Protein AF-E3BLT3-F1 (afdb_monomer)

Mean predicted aligned error: 19.12 Å

Foldseek 3Di:
DDDDDDDDDDPPDDDDDDDDDDDPPDPDPPPDPDDDDDDDDDDDDDDDDDDDPPPPPVPDVVLVVLLVVLLVVCVVVVDPALVVLVVSLVVRDVDLVSSLVSLVSNLVVVVVVVDPVCVSVNVSSVVVSVVSVVVVVVVVCCVVCVVVPPPD

Nearest PDB structures (foldseek):
  1uk5-assembly1_A  TM=2.682E-01  e=4.047E+00  Mus musculus
  6h2d-assembly1_P  TM=3.254E-01  e=8.219E+00  Aeromonas hydrophila subsp. hydrophila AL09-71

Organism: NCBI:txid796620

Sequence (152 aa):
MKVEPSASINWQDQEATLSPVSADDVNKMARLMSDRTSDKRVSSREKTPDSNVSSEISTPSVKDDSFDRFLNDLMAKMPKDRQELKALLSEHFSLGKHKEQALIHSLKALKEKGDPGQAPLMDLVQKEWGFLIQTNAMIKNLVTYSHKLDLE

pLDDT: mean 71.99, std 22.16, range [35.41, 96.38]

Secondary structure (DSSP, 8-state):
------------------PPPPS-SS-SSTTSS----------------------------HHHHHHHHHHHHHHHH---SHHHHHHHHHHH-SSHHHHHHHHHHHHHHHHHHT-GGGHHHHHHHHHHHHHHHHHHHHHHHHHHHGGG----

Radius of gyration: 28.78 Å; Cα contacts (8 Å, |Δi|>4): 48; chains: 1; bounding box: 59×64×86 Å

Solvent-accessible surface area (backbone atoms only — not comparable to full-atom values): 10320 Å² total; per-residue (Å²): 140,88,83,84,91,86,82,86,87,81,91,83,83,87,81,81,88,80,80,86,79,79,90,81,83,82,84,81,77,86,79,82,83,81,87,79,88,80,88,85,91,82,91,85,89,86,85,86,86,78,94,69,89,70,74,78,72,73,74,64,72,69,74,57,57,55,42,54,51,48,39,52,51,48,68,72,65,54,55,90,48,70,67,53,46,51,50,54,41,53,75,78,33,91,49,69,70,53,39,42,50,39,38,52,53,38,50,52,54,54,59,72,67,67,53,77,89,46,48,69,53,50,53,50,46,52,53,52,39,55,51,44,55,54,50,53,51,51,51,50,48,48,72,73,44,59,89,67,69,72,86,123

InterPro domains:
  IPR013349 Type III secretion system effector YopR [PF09025] (56-152)
  IPR041814 Type III secretion system virulence factor YopR, core domain [G3DSA:1.10.10.1000] (27-137)

Structure (mmCIF, N/CA/C/O backbone):
data_AF-E3BLT3-F1
#
_entry.id   AF-E3BLT3-F1
#
loop_
_atom_site.group_PDB
_atom_site.id
_atom_site.type_symbol
_atom_site.label_atom_id
_atom_site.label_alt_id
_atom_site.label_comp_id
_atom_site.label_asym_id
_atom_site.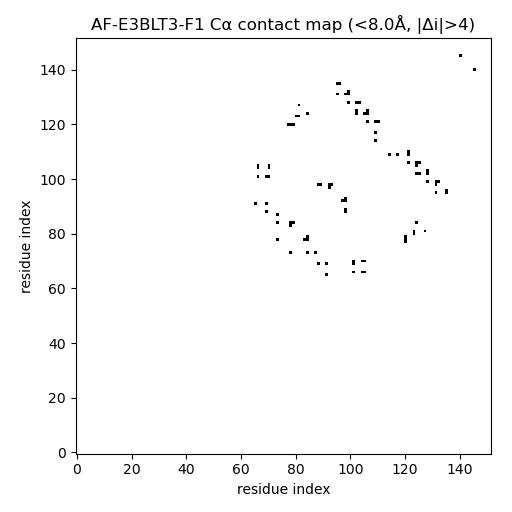label_entity_id
_atom_site.label_seq_id
_atom_site.pdbx_PDB_ins_code
_atom_site.Cartn_x
_atom_site.Cartn_y
_atom_site.Cartn_z
_atom_site.occupancy
_atom_site.B_iso_or_equiv
_atom_site.auth_seq_id
_atom_site.auth_comp_id
_atom_site.auth_asym_id
_atom_site.auth_atom_id
_atom_site.pdbx_PDB_model_num
ATOM 1 N N . MET A 1 1 ? 21.993 40.544 35.483 1.00 43.91 1 MET A N 1
ATOM 2 C CA . MET A 1 1 ? 22.212 40.618 34.023 1.00 43.91 1 MET A CA 1
ATOM 3 C C . MET A 1 1 ? 20.863 40.492 33.347 1.00 43.91 1 MET A C 1
ATOM 5 O O . MET A 1 1 ? 20.111 39.588 33.680 1.00 43.91 1 MET A O 1
ATOM 9 N N . LYS A 1 2 ? 20.537 41.479 32.516 1.00 45.00 2 LYS A N 1
ATOM 10 C CA . LYS A 1 2 ? 19.262 41.679 31.826 1.00 45.00 2 LYS A CA 1
ATOM 11 C C . LYS A 1 2 ? 19.556 41.387 30.353 1.00 45.00 2 LYS A C 1
ATOM 13 O O . LYS A 1 2 ? 20.460 42.021 29.818 1.00 45.00 2 LYS A O 1
ATOM 18 N N . VAL A 1 3 ? 18.874 40.426 29.740 1.00 49.62 3 VAL A N 1
ATOM 19 C CA . VAL A 1 3 ? 18.924 40.200 28.288 1.00 49.62 3 VAL A CA 1
ATOM 20 C C . VAL A 1 3 ? 17.512 39.895 27.806 1.00 49.62 3 VAL A C 1
ATOM 22 O O . VAL A 1 3 ? 16.831 39.029 28.350 1.00 49.62 3 VAL A O 1
ATOM 25 N N . GLU A 1 4 ? 17.062 40.718 26.867 1.00 53.09 4 GLU A N 1
ATOM 26 C CA . GLU A 1 4 ? 15.730 40.715 26.270 1.00 53.09 4 GLU A CA 1
ATOM 27 C C . GLU A 1 4 ? 15.554 39.571 25.263 1.00 53.09 4 GLU A C 1
ATOM 29 O O . GLU A 1 4 ? 16.539 39.132 24.666 1.00 53.09 4 GLU A O 1
ATOM 34 N N . PRO A 1 5 ? 14.315 39.134 24.990 1.00 50.56 5 PRO A N 1
ATOM 35 C CA . PRO A 1 5 ? 14.000 38.388 23.784 1.00 50.56 5 PRO A CA 1
ATOM 36 C C . PRO A 1 5 ? 13.448 39.332 22.704 1.00 50.56 5 PRO A C 1
ATOM 38 O O . PRO A 1 5 ? 12.360 39.886 22.849 1.00 50.56 5 PRO A O 1
ATOM 41 N N . SER A 1 6 ? 14.176 39.466 21.595 1.00 45.97 6 SER A N 1
ATOM 42 C CA . SER A 1 6 ? 13.704 40.138 20.380 1.00 45.97 6 SER A CA 1
ATOM 43 C C . SER A 1 6 ? 13.585 39.138 19.237 1.00 45.97 6 SER A C 1
ATOM 45 O O . SER A 1 6 ? 14.568 38.481 18.902 1.00 45.97 6 SER A O 1
ATOM 47 N N . ALA A 1 7 ? 12.384 39.088 18.650 1.00 48.25 7 ALA A N 1
ATOM 48 C CA . ALA A 1 7 ? 12.068 38.964 17.218 1.00 48.25 7 ALA A CA 1
ATOM 49 C C . ALA A 1 7 ? 10.876 38.021 16.974 1.00 48.25 7 ALA A C 1
ATOM 51 O O . ALA A 1 7 ? 11.027 36.827 16.725 1.00 48.25 7 ALA A O 1
ATOM 52 N N . SER A 1 8 ? 9.673 38.597 17.002 1.00 48.81 8 SER A N 1
ATOM 53 C CA . SER A 1 8 ? 8.480 38.008 16.391 1.00 48.81 8 SER A CA 1
ATOM 54 C C . SER A 1 8 ? 8.574 38.180 14.874 1.00 48.81 8 SER A C 1
ATOM 56 O O . SER A 1 8 ? 8.634 39.308 14.389 1.00 48.81 8 SER A O 1
ATOM 58 N N . ILE A 1 9 ? 8.587 37.081 14.120 1.00 51.38 9 ILE A N 1
ATOM 59 C CA . ILE A 1 9 ? 8.516 37.113 12.654 1.00 51.38 9 ILE A CA 1
ATOM 60 C C . ILE A 1 9 ? 7.038 37.056 12.259 1.00 51.38 9 ILE A C 1
ATOM 62 O O . ILE A 1 9 ? 6.372 36.037 12.440 1.00 51.38 9 ILE A O 1
ATOM 66 N N . ASN A 1 10 ? 6.534 38.185 11.762 1.00 44.75 10 ASN A N 1
ATOM 67 C CA . ASN A 1 10 ? 5.202 38.345 11.189 1.00 44.75 10 ASN A CA 1
ATOM 68 C C . ASN A 1 10 ? 5.245 37.950 9.700 1.00 44.75 10 ASN A C 1
ATOM 70 O O . ASN A 1 10 ? 6.020 38.530 8.944 1.00 44.75 10 ASN A O 1
ATOM 74 N N . TRP A 1 11 ? 4.437 36.969 9.286 1.00 45.69 11 TRP A N 1
ATOM 75 C CA . TRP A 1 11 ? 4.349 36.465 7.903 1.00 45.69 11 TRP A CA 1
ATOM 76 C C . TRP A 1 11 ? 3.050 36.896 7.209 1.00 45.69 11 TRP A C 1
ATOM 78 O O . TRP A 1 11 ? 2.380 36.097 6.558 1.00 45.69 11 TRP A O 1
ATOM 88 N N . GLN A 1 12 ? 2.668 38.159 7.353 1.00 49.19 12 GLN A N 1
ATOM 89 C CA . GLN A 1 12 ? 1.555 38.744 6.611 1.00 49.19 12 GLN A CA 1
ATOM 90 C C . GLN A 1 12 ? 2.087 39.925 5.818 1.00 49.19 12 GLN A C 1
ATOM 92 O O . GLN A 1 12 ? 2.310 40.976 6.396 1.00 49.19 12 GLN A O 1
ATOM 97 N N . ASP A 1 13 ? 2.402 39.661 4.546 1.00 46.69 13 ASP A N 1
ATOM 98 C CA . ASP A 1 13 ? 2.292 40.574 3.397 1.00 46.69 13 ASP A CA 1
ATOM 99 C C . ASP A 1 13 ? 3.069 39.990 2.205 1.00 46.69 13 ASP A C 1
ATOM 101 O O . ASP A 1 13 ? 4.228 40.316 1.955 1.00 46.69 13 ASP A O 1
ATOM 105 N N . GLN A 1 14 ? 2.426 39.095 1.451 1.00 47.09 14 GLN A N 1
A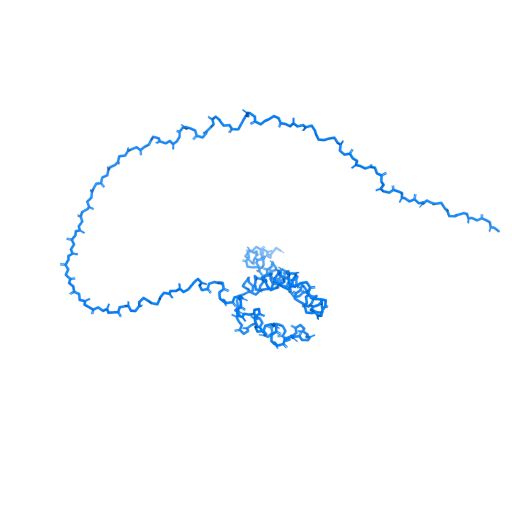TOM 106 C CA . GLN A 1 14 ? 2.773 38.858 0.046 1.00 47.09 14 GLN A CA 1
ATOM 107 C C . GLN A 1 14 ? 1.480 38.732 -0.760 1.00 47.09 14 GLN A C 1
ATOM 109 O O . GLN A 1 14 ? 1.083 37.649 -1.187 1.00 47.09 14 GLN A O 1
ATOM 114 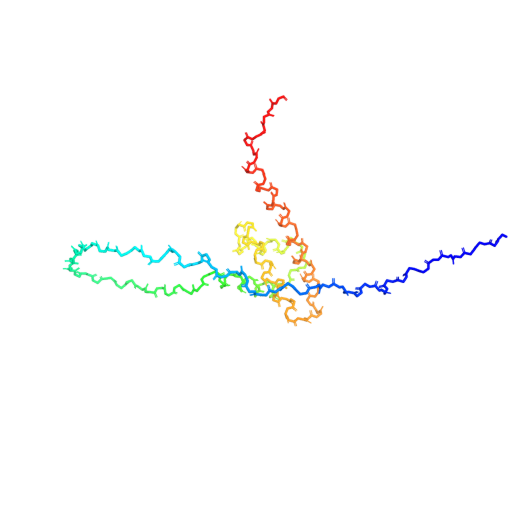N N . GLU A 1 15 ? 0.803 39.864 -0.947 1.00 42.06 15 GLU A N 1
ATOM 115 C CA . GLU A 1 15 ? -0.221 40.007 -1.976 1.00 42.06 15 GLU A CA 1
ATOM 116 C C . GLU A 1 15 ? 0.417 40.445 -3.305 1.00 42.06 15 GLU A C 1
ATOM 118 O O . GLU A 1 15 ? 1.064 41.482 -3.419 1.00 42.06 15 GLU A O 1
ATOM 123 N N . ALA A 1 16 ? 0.244 39.568 -4.294 1.00 43.97 16 ALA A N 1
ATOM 124 C CA . ALA A 1 16 ? -0.052 39.813 -5.704 1.00 43.97 16 ALA A CA 1
ATOM 125 C C . ALA A 1 16 ? 0.510 41.066 -6.410 1.00 43.97 16 ALA A C 1
ATOM 127 O O . ALA A 1 16 ? -0.002 42.167 -6.254 1.00 43.97 16 ALA A O 1
ATOM 128 N N . THR A 1 17 ? 1.357 40.834 -7.422 1.00 41.88 17 THR A N 1
ATOM 129 C CA . THR A 1 17 ? 1.198 41.489 -8.737 1.00 41.88 17 THR A CA 1
ATOM 130 C C . THR A 1 17 ? 1.499 40.485 -9.864 1.00 41.88 17 THR A C 1
ATOM 132 O O . THR A 1 17 ? 2.642 40.268 -10.252 1.00 41.88 17 THR A O 1
ATOM 135 N N . LEU A 1 18 ? 0.462 39.823 -10.389 1.00 43.34 18 LEU A N 1
ATOM 136 C CA . LEU A 1 18 ? 0.535 39.105 -11.668 1.00 43.34 18 LEU A CA 1
ATOM 137 C C . LEU A 1 18 ? -0.190 39.942 -12.721 1.00 43.34 18 LEU A C 1
ATOM 139 O O . LEU A 1 18 ? -1.406 40.115 -12.662 1.00 43.34 18 LEU A O 1
ATOM 143 N N . SER A 1 19 ? 0.568 40.473 -13.676 1.00 43.97 19 SER A N 1
ATOM 144 C CA . SER A 1 19 ? 0.035 41.137 -14.866 1.00 43.97 19 SER A CA 1
ATOM 145 C C . SER A 1 19 ? -0.712 40.126 -15.753 1.00 43.97 19 SER A C 1
ATOM 147 O O . SER A 1 19 ? -0.197 39.026 -15.970 1.00 43.97 19 SER A O 1
ATOM 149 N N . PRO A 1 20 ? -1.887 40.464 -16.315 1.00 47.75 20 PRO A N 1
ATOM 150 C CA . PRO A 1 20 ? -2.599 39.572 -17.222 1.00 47.75 20 PRO A CA 1
ATOM 151 C C . PRO A 1 20 ? -1.920 39.555 -18.600 1.00 47.75 20 PRO A C 1
ATOM 153 O O . PRO A 1 20 ? -1.835 40.576 -19.282 1.00 47.75 20 PRO A O 1
ATOM 156 N N . VAL A 1 21 ? -1.441 38.383 -19.023 1.00 40.59 21 VAL A N 1
ATOM 157 C CA . VAL A 1 21 ? -1.025 38.135 -20.410 1.00 40.59 21 VAL A CA 1
ATOM 158 C C . VAL A 1 21 ? -2.281 37.910 -21.256 1.00 40.59 21 VAL A C 1
ATOM 160 O O . VAL A 1 21 ? -3.131 37.088 -20.920 1.00 40.59 21 VAL A O 1
ATOM 163 N N . SER A 1 22 ? -2.389 38.690 -22.331 1.00 49.09 22 SER A N 1
ATOM 164 C CA . SER A 1 22 ? -3.476 38.692 -23.315 1.00 49.09 22 SER A CA 1
ATOM 165 C C . SER A 1 22 ? -3.671 37.325 -23.990 1.00 49.09 22 SER A C 1
ATOM 167 O O . SER A 1 22 ? -2.702 36.644 -24.319 1.00 49.09 22 SER A O 1
ATOM 169 N N . ALA A 1 23 ? -4.927 36.939 -24.219 1.00 52.81 23 ALA A N 1
ATOM 170 C CA . ALA A 1 23 ? -5.352 35.609 -24.668 1.00 52.81 23 ALA A CA 1
ATOM 171 C C . ALA A 1 23 ? -5.454 35.437 -26.203 1.00 52.81 23 ALA A C 1
ATOM 173 O O . ALA A 1 23 ? -6.137 34.526 -26.664 1.00 52.81 23 ALA A O 1
ATOM 174 N N . ASP A 1 24 ? -4.785 36.274 -27.002 1.00 56.03 24 ASP A N 1
ATOM 175 C CA . ASP A 1 24 ? -5.060 36.371 -28.449 1.00 56.03 24 ASP A CA 1
ATOM 176 C C . ASP A 1 24 ? -4.001 35.783 -29.406 1.00 56.03 24 ASP A C 1
ATOM 178 O O . ASP A 1 24 ? -4.163 35.886 -30.620 1.00 56.03 24 ASP A O 1
ATOM 182 N N . ASP A 1 25 ? -2.954 35.095 -28.928 1.00 52.19 25 ASP A N 1
ATOM 183 C CA . ASP A 1 25 ? -1.834 34.677 -29.806 1.00 52.19 25 ASP A CA 1
ATOM 184 C C . ASP A 1 25 ? -1.532 33.165 -29.876 1.00 52.19 25 ASP A C 1
ATOM 186 O O . ASP A 1 25 ? -0.425 32.752 -30.215 1.00 52.19 25 ASP A O 1
ATOM 190 N N . VAL A 1 26 ? -2.507 32.291 -29.593 1.00 53.28 26 VAL A N 1
ATOM 191 C CA . VAL A 1 26 ? -2.270 30.824 -29.611 1.00 53.28 26 VAL A CA 1
ATOM 192 C C . VAL A 1 26 ? -2.791 30.123 -30.875 1.00 53.28 26 VAL A C 1
ATOM 194 O O . VAL A 1 26 ? -2.438 28.973 -31.131 1.00 53.28 26 VAL A O 1
ATOM 197 N N . ASN A 1 27 ? -3.578 30.781 -31.736 1.00 56.25 27 ASN A N 1
ATOM 198 C CA . ASN A 1 27 ? -4.345 30.055 -32.759 1.00 56.25 27 ASN A CA 1
ATOM 199 C C . ASN A 1 27 ? -4.070 30.447 -34.222 1.00 56.25 27 ASN A C 1
ATOM 201 O O . ASN A 1 27 ? -4.983 30.821 -34.959 1.00 56.25 27 ASN A O 1
ATOM 205 N N . LYS A 1 28 ? -2.815 30.310 -34.677 1.00 52.25 28 LYS A N 1
ATOM 206 C CA . LYS A 1 28 ? -2.469 30.394 -36.117 1.00 52.25 28 LYS A CA 1
ATOM 207 C C . LYS A 1 28 ? -1.726 29.187 -36.703 1.00 52.25 28 LYS A C 1
ATOM 209 O O . LYS A 1 28 ? -1.611 29.105 -37.919 1.00 52.25 28 LYS A O 1
ATOM 214 N N . MET A 1 29 ? -1.293 28.213 -35.896 1.00 49.44 29 MET A N 1
ATOM 215 C CA . MET A 1 29 ? -0.485 27.075 -36.385 1.00 49.44 29 MET A CA 1
ATOM 216 C C . MET A 1 29 ? -1.272 25.766 -36.590 1.00 49.44 29 MET A C 1
ATOM 218 O O . MET A 1 29 ? -0.776 24.850 -37.238 1.00 49.44 29 MET A O 1
ATOM 222 N N . ALA A 1 30 ? -2.512 25.658 -36.101 1.00 53.47 30 ALA A N 1
ATOM 223 C CA . ALA A 1 30 ? -3.272 24.399 -36.122 1.00 53.47 30 ALA A CA 1
ATOM 224 C C . ALA A 1 30 ? -4.016 24.099 -37.444 1.00 53.47 30 ALA A C 1
ATOM 226 O O . ALA A 1 30 ? -4.710 23.092 -37.542 1.00 53.47 30 ALA A O 1
ATOM 227 N N . ARG A 1 31 ? -3.904 24.958 -38.468 1.00 53.25 31 ARG A N 1
ATOM 228 C CA . ARG A 1 31 ? -4.763 24.912 -39.671 1.00 53.25 31 ARG A CA 1
ATOM 229 C C . ARG A 1 31 ? -4.106 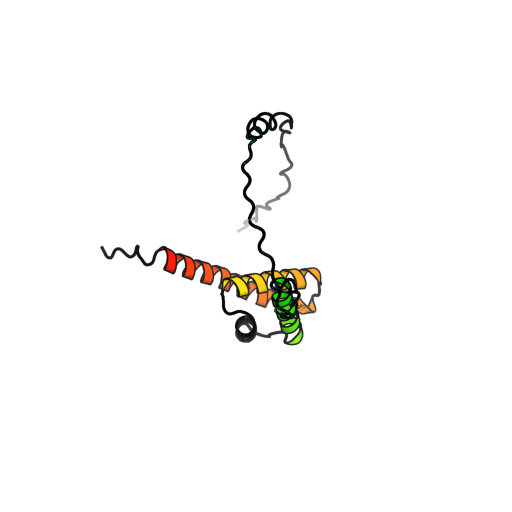24.388 -40.955 1.00 53.25 31 ARG A C 1
ATOM 231 O O . ARG A 1 31 ? -4.751 24.417 -41.994 1.00 53.25 31 ARG A O 1
ATOM 238 N N . LEU A 1 32 ? -2.861 23.905 -40.904 1.00 55.22 32 LEU A N 1
ATOM 239 C CA . LEU A 1 32 ? -2.095 23.517 -42.105 1.00 55.22 32 LEU A CA 1
ATOM 240 C C . LEU A 1 32 ? -1.926 22.001 -42.330 1.00 55.22 32 LEU A C 1
ATOM 242 O O . LEU A 1 32 ? -1.232 21.606 -43.258 1.00 55.22 32 LEU A O 1
ATOM 246 N N . MET A 1 33 ? -2.554 21.137 -41.527 1.00 53.62 33 MET A N 1
ATOM 247 C CA . MET A 1 33 ? -2.365 19.676 -41.609 1.00 53.62 33 MET A CA 1
ATOM 248 C C . MET A 1 33 ? -3.695 18.909 -41.724 1.00 53.62 33 MET A C 1
ATOM 250 O O . MET A 1 33 ? -3.909 17.926 -41.019 1.00 53.62 33 MET A O 1
ATOM 254 N N . SER A 1 34 ? -4.627 19.351 -42.575 1.00 52.25 34 SER A N 1
ATOM 255 C CA . SER A 1 34 ? -5.889 18.610 -42.802 1.00 52.25 34 SER A CA 1
ATOM 256 C C . SER A 1 34 ? -6.207 18.277 -44.258 1.00 52.25 34 SER A C 1
ATOM 258 O O . SER A 1 34 ? -7.252 17.693 -44.519 1.00 52.25 34 SER A O 1
ATOM 260 N N . ASP A 1 35 ? -5.271 18.502 -45.180 1.00 48.22 35 ASP A N 1
ATOM 261 C CA . ASP A 1 35 ? -5.424 18.080 -46.572 1.00 48.22 35 ASP A CA 1
ATOM 262 C C . ASP A 1 35 ? -4.503 16.903 -46.899 1.00 48.22 35 ASP A C 1
ATOM 264 O O . ASP A 1 35 ? -3.378 17.059 -47.377 1.00 48.22 35 ASP A O 1
ATOM 268 N N . ARG A 1 36 ? -5.004 15.684 -46.673 1.00 51.78 36 ARG A N 1
ATOM 269 C CA . ARG A 1 36 ? -4.582 14.530 -47.476 1.00 51.78 36 ARG A CA 1
ATOM 270 C C . ARG A 1 36 ? -5.722 13.530 -47.631 1.00 51.78 36 ARG A C 1
ATOM 272 O O . ARG A 1 36 ? -5.888 12.593 -46.858 1.00 51.78 36 ARG A O 1
ATOM 279 N N . THR A 1 37 ? -6.519 13.768 -48.664 1.00 51.94 37 THR A N 1
ATOM 280 C CA . THR A 1 37 ? -7.438 12.807 -49.266 1.00 51.94 37 THR A CA 1
ATOM 281 C C . THR A 1 37 ? -6.653 11.755 -50.058 1.00 51.94 37 THR A C 1
ATOM 283 O O . THR A 1 37 ? -5.687 12.090 -50.746 1.00 51.94 37 THR A O 1
ATOM 286 N N . SER A 1 38 ? -7.079 10.489 -49.984 1.00 47.53 38 SER A N 1
ATOM 287 C CA . SER A 1 38 ? -7.325 9.582 -51.130 1.00 47.53 38 SER A CA 1
ATOM 288 C C . SER A 1 38 ? -7.133 8.102 -50.768 1.00 47.53 38 SER A C 1
ATOM 290 O O . SER A 1 38 ? -6.016 7.616 -50.618 1.00 47.53 38 SER A O 1
ATOM 292 N N . ASP A 1 39 ? -8.272 7.415 -50.647 1.00 44.03 39 ASP A N 1
ATOM 293 C CA . ASP A 1 39 ? -8.673 6.235 -51.432 1.00 44.03 39 ASP A CA 1
ATOM 294 C C . ASP A 1 39 ? -7.640 5.136 -51.760 1.00 44.03 39 ASP A C 1
ATOM 296 O O . ASP A 1 39 ? -6.761 5.331 -52.600 1.00 44.03 39 ASP A O 1
ATOM 300 N N . LYS A 1 40 ? -7.886 3.909 -51.262 1.00 50.12 40 LYS A N 1
ATOM 301 C CA . LYS A 1 40 ? -7.911 2.701 -52.115 1.00 50.12 40 LYS A CA 1
ATOM 302 C C . LYS A 1 40 ? -8.630 1.516 -51.448 1.00 50.12 40 LYS A C 1
ATOM 304 O O . LYS A 1 40 ? -8.227 1.024 -50.400 1.00 50.12 40 LYS A O 1
ATOM 309 N N . ARG A 1 41 ? -9.695 1.051 -52.107 1.00 44.81 41 ARG A N 1
ATOM 310 C CA . ARG A 1 41 ? -10.479 -0.173 -51.842 1.00 44.81 41 ARG A CA 1
ATOM 311 C C . ARG A 1 41 ? -9.663 -1.465 -52.015 1.00 44.81 41 ARG A C 1
ATOM 313 O O . ARG A 1 41 ? -8.807 -1.485 -52.887 1.00 44.81 41 ARG A O 1
ATOM 320 N N . VAL A 1 42 ? -10.059 -2.533 -51.301 1.00 40.47 42 VAL A N 1
ATOM 321 C CA . VAL A 1 42 ? -10.275 -3.958 -51.711 1.00 40.47 42 VAL A CA 1
ATOM 322 C C . VAL A 1 42 ? -10.711 -4.692 -50.420 1.00 40.47 42 VAL A C 1
ATOM 324 O O . VAL A 1 42 ? -9.943 -4.749 -49.473 1.00 40.47 42 VAL A O 1
ATOM 327 N N . SER A 1 43 ? -11.986 -5.008 -50.164 1.00 46.72 43 SER A N 1
ATOM 328 C CA . SER A 1 43 ? -12.822 -6.100 -50.701 1.00 46.72 43 SER A CA 1
ATOM 329 C C . SER A 1 43 ? -12.201 -7.499 -50.627 1.00 46.72 43 SER A C 1
ATOM 331 O O . SER A 1 43 ? -11.597 -7.922 -51.601 1.00 46.72 43 SER A O 1
ATOM 333 N N . SER A 1 44 ? -12.506 -8.246 -49.560 1.00 42.94 44 SER A N 1
ATOM 334 C CA . SER A 1 44 ? -12.821 -9.681 -49.648 1.00 42.94 44 SER A CA 1
ATOM 335 C C . SER A 1 44 ? -13.809 -10.056 -48.546 1.00 42.94 44 SER A C 1
ATOM 337 O O . SER A 1 44 ? -13.501 -10.022 -47.359 1.00 42.94 44 SER A O 1
ATOM 339 N N . ARG A 1 45 ? -15.032 -10.359 -48.979 1.00 43.25 45 ARG A N 1
ATOM 340 C 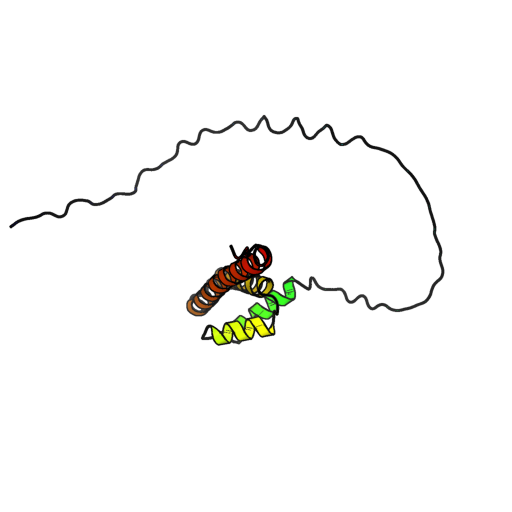CA . ARG A 1 45 ? -16.121 -10.948 -48.206 1.00 43.25 45 ARG A CA 1
ATOM 341 C C . ARG A 1 45 ? -16.077 -12.444 -48.484 1.00 43.25 45 ARG A C 1
ATOM 343 O O . ARG A 1 45 ? -16.432 -12.842 -49.587 1.00 43.25 45 ARG A O 1
ATOM 350 N N . GLU A 1 46 ? -15.715 -13.246 -47.494 1.00 38.78 46 GLU A N 1
ATOM 351 C CA . GLU A 1 46 ? -16.035 -14.672 -47.485 1.00 38.78 46 GLU A CA 1
ATOM 352 C C . GLU A 1 46 ? -16.922 -14.979 -46.283 1.00 38.78 46 GLU A C 1
ATOM 354 O O . GLU A 1 46 ? -16.749 -14.464 -45.180 1.00 38.78 46 GLU A O 1
ATOM 359 N N . LYS A 1 47 ? -17.970 -15.738 -46.579 1.00 39.22 47 LYS A N 1
ATOM 360 C CA . LYS A 1 47 ? -19.114 -16.068 -45.744 1.00 39.22 47 LYS A CA 1
ATOM 361 C C . LYS A 1 47 ? -19.187 -17.584 -45.750 1.00 39.22 47 LYS A C 1
ATOM 363 O O . LYS A 1 47 ? -19.477 -18.110 -46.814 1.00 39.22 47 LYS A O 1
ATOM 368 N N . THR A 1 48 ? -19.056 -18.229 -44.595 1.00 40.28 48 THR A N 1
ATOM 369 C CA . THR A 1 48 ? -19.864 -19.404 -44.222 1.00 40.28 48 THR A CA 1
ATOM 370 C C . THR A 1 48 ? -19.770 -19.682 -42.720 1.00 40.28 48 THR A C 1
ATOM 372 O O . THR A 1 48 ? -18.806 -19.255 -42.087 1.00 40.28 48 THR A O 1
ATOM 375 N N . PRO A 1 49 ? -20.819 -20.300 -42.152 1.00 56.06 49 PRO A N 1
ATOM 376 C CA . PRO A 1 49 ? -21.126 -20.275 -40.732 1.00 56.06 49 PRO A CA 1
ATOM 377 C C . PRO A 1 49 ? -20.562 -21.507 -40.031 1.00 56.06 49 PRO A C 1
ATOM 379 O O . PRO A 1 49 ? -20.532 -22.570 -40.629 1.00 56.06 49 PRO A O 1
ATOM 382 N N . ASP A 1 50 ? -20.228 -21.380 -38.753 1.00 35.41 50 ASP A N 1
ATOM 383 C 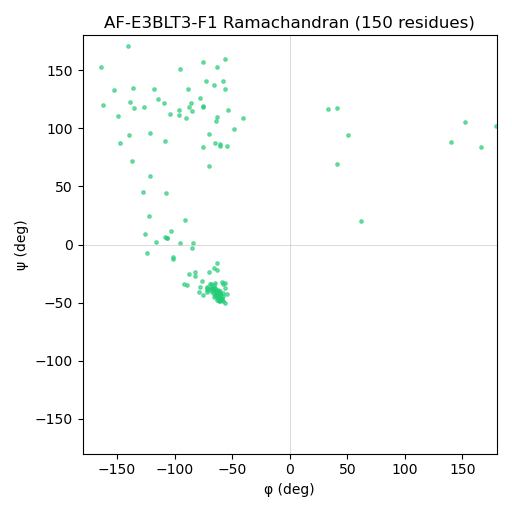CA . ASP A 1 50 ? -20.563 -22.424 -37.794 1.00 35.41 50 ASP A CA 1
ATOM 384 C C . ASP A 1 50 ? -20.704 -21.813 -36.408 1.00 35.41 50 ASP A C 1
ATOM 386 O O . ASP A 1 50 ? -19.927 -20.968 -35.958 1.00 35.41 50 ASP A O 1
ATOM 390 N N . SER A 1 51 ? -21.793 -22.221 -35.777 1.00 50.12 51 SER A N 1
ATOM 391 C CA . SER A 1 51 ? -22.168 -21.909 -34.417 1.00 50.12 51 SER A CA 1
ATOM 392 C C . SER A 1 51 ? -21.036 -22.258 -33.460 1.00 50.12 51 SER A C 1
ATOM 394 O O . SER A 1 51 ? -20.740 -23.429 -33.236 1.00 50.12 51 SER A O 1
ATOM 396 N N . ASN A 1 52 ? -20.487 -21.250 -32.804 1.00 43.09 52 ASN A N 1
ATOM 397 C CA . ASN A 1 52 ? -20.068 -21.433 -31.433 1.00 43.09 52 ASN A CA 1
ATOM 398 C C . ASN A 1 52 ? -20.539 -20.219 -30.657 1.00 43.09 52 ASN A C 1
ATOM 400 O O . ASN A 1 52 ? -20.183 -19.082 -30.960 1.00 43.09 52 ASN A O 1
ATOM 404 N N . VAL A 1 53 ? -21.408 -20.495 -29.692 1.00 50.50 53 VAL A N 1
ATOM 405 C CA . VAL A 1 53 ? -21.791 -19.576 -28.632 1.00 50.50 53 VAL A CA 1
ATOM 406 C C . VAL A 1 53 ? -20.507 -19.264 -27.867 1.00 50.50 53 VAL A C 1
ATOM 408 O O . VAL A 1 53 ? -20.166 -19.916 -26.885 1.00 50.50 53 VAL A O 1
ATOM 411 N N . SER A 1 54 ? -19.744 -18.289 -28.354 1.00 39.66 54 SER A N 1
ATOM 412 C CA . SER A 1 54 ? -18.841 -17.540 -27.504 1.00 39.66 54 SER A CA 1
ATOM 413 C C . SER A 1 54 ? -19.752 -16.711 -26.629 1.00 39.66 54 SER A C 1
ATOM 415 O O . SER A 1 54 ? -20.242 -15.667 -27.047 1.00 39.66 54 SER A O 1
ATOM 417 N N . SER A 1 55 ? -20.036 -17.245 -25.440 1.00 44.78 55 SER A N 1
ATOM 418 C CA . SER A 1 55 ? -20.504 -16.458 -24.314 1.00 44.78 55 SER A CA 1
ATOM 419 C C . SER A 1 55 ? -19.702 -15.168 -24.316 1.00 44.78 55 SER A C 1
ATOM 421 O O . SER A 1 55 ? -18.493 -15.180 -24.073 1.00 44.78 55 SER A O 1
ATOM 423 N N . GLU A 1 56 ? -20.372 -14.073 -24.658 1.00 41.25 56 GLU A N 1
ATOM 424 C CA . GLU A 1 56 ? -19.916 -12.733 -24.361 1.00 41.25 56 GLU A CA 1
ATOM 425 C C . GLU A 1 56 ? -19.832 -12.679 -22.838 1.00 41.25 56 GLU A C 1
ATOM 427 O O . GLU A 1 56 ? -20.779 -12.337 -22.131 1.00 41.25 56 GLU A O 1
ATOM 432 N N . ILE A 1 57 ? -18.685 -13.105 -22.311 1.00 49.53 57 ILE A N 1
ATOM 433 C CA . ILE A 1 57 ? -18.216 -12.671 -21.013 1.00 49.53 57 ILE A CA 1
ATOM 434 C C . ILE A 1 57 ? -17.987 -11.190 -21.248 1.00 49.53 57 ILE A C 1
ATOM 436 O O . ILE A 1 57 ? -16.926 -10.773 -21.711 1.00 49.53 57 ILE A O 1
ATOM 440 N N . SER A 1 58 ? -19.058 -10.425 -21.051 1.00 43.41 58 SER A N 1
ATOM 441 C CA . SER A 1 58 ? -19.016 -8.995 -20.860 1.00 43.41 58 SER A CA 1
ATOM 442 C C . SER A 1 58 ? -17.939 -8.798 -19.811 1.00 43.41 58 SER A C 1
ATOM 444 O O . SER A 1 58 ? -18.141 -9.135 -18.647 1.00 43.41 58 SER A O 1
ATOM 446 N N . THR A 1 59 ? -16.732 -8.435 -20.238 1.00 41.47 59 THR A N 1
ATOM 447 C CA . THR A 1 59 ? -15.689 -8.050 -19.309 1.00 41.47 59 THR A CA 1
ATOM 448 C C . THR A 1 59 ? -16.258 -6.804 -18.651 1.00 41.47 59 THR A C 1
ATOM 450 O O . THR A 1 59 ? -16.359 -5.784 -19.348 1.00 41.47 59 THR A O 1
ATOM 453 N N . PRO A 1 60 ? -16.654 -6.829 -17.361 1.00 44.28 60 PRO A N 1
ATOM 454 C CA . PRO A 1 60 ? -16.778 -5.562 -16.666 1.00 44.28 60 PRO A CA 1
ATOM 455 C C . PRO A 1 60 ? -15.409 -4.886 -16.777 1.00 44.28 60 PRO A C 1
ATOM 457 O O . PRO A 1 60 ? -14.410 -5.535 -17.091 1.00 44.28 60 PRO A O 1
ATOM 460 N N . SER A 1 61 ? -15.339 -3.579 -16.595 1.00 47.91 61 SER A N 1
ATOM 461 C CA . SER A 1 61 ? -14.072 -2.854 -16.516 1.00 47.91 61 SER A CA 1
ATOM 462 C C . SER A 1 61 ? -13.178 -3.474 -15.418 1.00 47.91 61 SER A C 1
ATOM 464 O O . SER A 1 61 ? -13.173 -3.024 -14.281 1.00 47.91 61 SER A O 1
ATOM 466 N N . VAL A 1 62 ? -12.421 -4.539 -15.732 1.00 51.81 62 VAL A N 1
ATOM 467 C CA . VAL A 1 62 ? -11.766 -5.439 -14.752 1.00 51.81 62 VAL A CA 1
ATOM 468 C C . VAL A 1 62 ? -10.725 -4.698 -13.904 1.00 51.81 62 VAL A C 1
ATOM 470 O O . VAL A 1 62 ? -10.282 -5.180 -12.863 1.00 51.81 62 VAL A O 1
ATOM 473 N N . LYS A 1 63 ? -10.306 -3.508 -14.347 1.00 56.44 63 LYS A N 1
ATOM 474 C CA . LYS A 1 63 ? -9.328 -2.695 -13.628 1.00 56.44 63 LYS A CA 1
ATOM 475 C C . LYS A 1 63 ? -9.917 -2.078 -12.361 1.00 56.44 63 LYS A C 1
ATOM 477 O O . LYS A 1 63 ? -9.219 -2.085 -11.350 1.00 56.44 63 LYS A O 1
ATOM 482 N N . ASP A 1 64 ? -11.167 -1.625 -12.392 1.00 61.75 64 ASP A N 1
ATOM 483 C CA . ASP A 1 64 ? -11.769 -0.891 -11.272 1.00 61.75 64 ASP A CA 1
ATOM 484 C C . ASP A 1 64 ? -12.223 -1.850 -10.157 1.00 61.75 64 ASP A C 1
ATOM 486 O O . ASP A 1 64 ? -11.874 -1.663 -8.989 1.00 61.75 64 ASP A O 1
ATOM 490 N N . ASP A 1 65 ? -12.814 -2.990 -10.535 1.00 83.38 65 ASP A N 1
ATOM 491 C CA . ASP A 1 65 ? -13.336 -3.988 -9.588 1.00 83.38 65 ASP A CA 1
ATOM 492 C C . ASP A 1 65 ? -12.265 -4.539 -8.628 1.00 83.38 65 ASP A C 1
ATOM 494 O O . ASP A 1 65 ? -12.549 -4.888 -7.480 1.00 83.38 65 ASP A O 1
ATOM 498 N N . SER A 1 66 ? -11.007 -4.632 -9.076 1.00 88.31 66 SER A N 1
ATOM 499 C CA . SER A 1 66 ? -9.919 -5.185 -8.258 1.00 88.31 66 SER A CA 1
ATOM 500 C C . SER A 1 66 ? -9.493 -4.258 -7.113 1.00 88.31 66 SER A C 1
ATOM 502 O O . SER A 1 66 ? -9.189 -4.736 -6.013 1.00 88.31 66 SER A O 1
ATOM 504 N N . PHE A 1 67 ? -9.501 -2.942 -7.348 1.00 92.69 67 PHE A N 1
ATOM 505 C CA . PHE A 1 67 ? -9.153 -1.939 -6.342 1.00 92.69 67 PHE A CA 1
ATOM 506 C C . PHE A 1 67 ? -10.302 -1.714 -5.366 1.00 92.69 67 PHE A C 1
ATOM 508 O O . PHE A 1 67 ? -10.052 -1.587 -4.166 1.00 92.69 67 PHE A O 1
ATOM 515 N N . ASP A 1 68 ? -11.543 -1.755 -5.851 1.00 92.19 68 ASP A N 1
ATOM 516 C CA . ASP A 1 68 ? -12.734 -1.707 -5.003 1.00 92.19 68 ASP A CA 1
ATOM 517 C C . ASP A 1 68 ? -12.838 -2.943 -4.111 1.00 92.19 68 ASP A C 1
ATOM 519 O O . ASP A 1 68 ? -13.098 -2.833 -2.911 1.00 92.19 68 ASP A O 1
ATOM 523 N N . ARG A 1 69 ? -12.547 -4.132 -4.650 1.00 94.19 69 ARG A N 1
ATOM 524 C CA . ARG A 1 69 ? -12.489 -5.364 -3.854 1.00 94.19 69 ARG A CA 1
ATOM 525 C C . ARG A 1 69 ? -11.413 -5.294 -2.772 1.00 94.19 69 ARG A C 1
ATOM 527 O O . ARG A 1 69 ? -11.686 -5.657 -1.632 1.00 94.19 69 ARG A O 1
ATOM 534 N N . PHE A 1 70 ? -10.220 -4.796 -3.102 1.00 95.44 70 PHE A N 1
ATOM 535 C CA . PHE A 1 70 ? -9.172 -4.572 -2.103 1.00 95.44 70 PHE A CA 1
ATOM 536 C C . PHE A 1 70 ? -9.609 -3.567 -1.032 1.00 95.44 70 PHE A C 1
ATOM 538 O O . PHE A 1 70 ? -9.402 -3.823 0.149 1.00 95.44 70 PHE A O 1
ATOM 545 N N . LEU A 1 71 ? -10.234 -2.452 -1.419 1.00 94.12 71 LEU A N 1
ATOM 546 C CA . LEU A 1 71 ? -10.735 -1.454 -0.475 1.00 94.12 71 LEU A CA 1
ATOM 547 C C . LEU A 1 71 ? -11.782 -2.056 0.471 1.00 94.12 71 LEU A C 1
ATOM 549 O O . LEU A 1 71 ? -11.730 -1.812 1.675 1.00 94.12 71 LEU A O 1
ATOM 553 N N . ASN A 1 72 ? -12.703 -2.867 -0.046 1.00 93.94 72 ASN A N 1
ATOM 554 C CA . ASN A 1 72 ? -13.695 -3.556 0.776 1.00 93.94 72 ASN A CA 1
ATOM 555 C C . ASN A 1 72 ? -13.032 -4.508 1.781 1.00 93.94 72 ASN A C 1
ATOM 557 O O . ASN A 1 72 ? -13.359 -4.462 2.967 1.00 93.94 72 ASN A O 1
ATOM 561 N N . ASP A 1 73 ? -12.053 -5.303 1.345 1.00 94.38 73 ASP A N 1
ATOM 562 C CA . ASP A 1 73 ? -11.326 -6.216 2.232 1.00 94.38 73 ASP A CA 1
ATOM 563 C C . ASP A 1 73 ? -10.444 -5.469 3.245 1.00 94.38 73 ASP A C 1
ATOM 565 O O . ASP A 1 73 ? -10.332 -5.891 4.397 1.00 94.38 73 ASP A O 1
ATOM 569 N N . LEU A 1 74 ? -9.868 -4.327 2.860 1.00 94.38 74 LEU A N 1
ATOM 570 C CA . LEU A 1 74 ? -9.116 -3.437 3.746 1.00 94.38 74 LEU A CA 1
ATOM 571 C C . LEU A 1 74 ? -10.010 -2.889 4.864 1.00 94.38 74 LEU A C 1
ATOM 573 O O . LEU A 1 74 ? -9.619 -2.903 6.032 1.00 94.38 74 LEU A O 1
ATOM 577 N N . MET A 1 75 ? -11.215 -2.444 4.506 1.00 91.88 75 MET A N 1
ATOM 578 C CA . MET A 1 75 ? -12.212 -1.934 5.448 1.00 91.88 75 MET A CA 1
ATOM 579 C C . MET A 1 75 ? -12.789 -3.036 6.341 1.00 91.88 75 MET A C 1
ATOM 581 O O . MET A 1 75 ? -13.091 -2.774 7.500 1.00 91.88 75 MET A O 1
ATOM 585 N N . ALA A 1 76 ? -12.934 -4.259 5.827 1.00 92.88 76 ALA A N 1
ATOM 586 C CA . ALA A 1 76 ? -13.454 -5.389 6.591 1.00 92.88 76 ALA A CA 1
ATOM 587 C C . ALA A 1 76 ? -12.422 -5.957 7.576 1.00 92.88 76 ALA A C 1
ATOM 589 O O . ALA A 1 76 ? -12.760 -6.268 8.717 1.00 92.88 76 ALA A O 1
ATOM 590 N N . LYS A 1 77 ? -11.163 -6.104 7.142 1.00 91.12 77 LYS A N 1
ATOM 591 C CA . LYS A 1 77 ? -10.087 -6.688 7.959 1.00 91.12 77 LYS A CA 1
ATOM 592 C C . LYS A 1 77 ? -9.458 -5.671 8.918 1.00 91.12 77 LYS A C 1
ATOM 594 O O . LYS A 1 77 ? -8.955 -6.091 9.953 1.00 91.12 77 LYS A O 1
ATOM 599 N N . MET A 1 78 ? -9.489 -4.372 8.589 1.00 90.69 78 MET A N 1
ATOM 600 C CA . MET A 1 78 ? -8.867 -3.274 9.353 1.00 90.69 78 MET A CA 1
ATOM 601 C C . MET A 1 78 ? -7.474 -3.647 9.896 1.00 90.69 78 MET A C 1
ATOM 603 O O . MET A 1 78 ? -7.317 -3.831 11.108 1.00 90.69 78 MET A O 1
ATOM 607 N N . PRO A 1 79 ? -6.464 -3.790 9.016 1.00 92.44 79 PRO A N 1
ATOM 608 C CA . PRO A 1 79 ? -5.132 -4.226 9.421 1.00 92.44 79 PRO A CA 1
ATOM 609 C C . PRO A 1 79 ? -4.555 -3.310 10.502 1.00 92.44 79 PRO A C 1
ATOM 611 O O . PRO A 1 79 ? -4.624 -2.080 10.401 1.00 92.44 79 PRO A O 1
ATOM 614 N N . LYS A 1 80 ? -3.992 -3.924 11.542 1.00 90.94 80 LYS A N 1
ATOM 615 C CA . LYS A 1 80 ? -3.473 -3.222 12.726 1.00 90.94 80 LYS A CA 1
ATOM 616 C C . LYS A 1 80 ? -2.032 -2.784 12.546 1.00 90.94 80 LYS A C 1
ATOM 618 O O . LYS A 1 80 ? -1.582 -1.837 13.189 1.00 90.94 80 LYS A O 1
ATOM 623 N N . ASP A 1 81 ? -1.309 -3.486 11.688 1.00 94.06 81 ASP A N 1
ATOM 624 C CA . ASP A 1 81 ? 0.099 -3.265 11.462 1.00 94.06 81 ASP A CA 1
ATOM 625 C C . ASP A 1 81 ? 0.467 -3.386 9.979 1.00 94.06 81 ASP A C 1
ATOM 627 O O . ASP A 1 81 ? -0.303 -3.778 9.096 1.00 94.06 81 ASP A O 1
ATOM 631 N N . ARG A 1 82 ? 1.711 -3.010 9.704 1.00 94.44 82 ARG A N 1
ATOM 632 C CA . ARG A 1 82 ? 2.252 -2.966 8.351 1.00 94.44 82 ARG A CA 1
ATOM 633 C C . ARG A 1 82 ? 2.335 -4.356 7.719 1.00 94.44 82 ARG A C 1
ATOM 635 O O . ARG A 1 82 ? 2.197 -4.479 6.501 1.00 94.44 82 ARG A O 1
ATOM 642 N N . GLN A 1 83 ? 2.597 -5.393 8.509 1.00 95.38 83 GLN A N 1
ATOM 643 C CA . GLN A 1 83 ? 2.791 -6.743 8.000 1.00 95.38 83 GLN A CA 1
ATOM 644 C C . GLN A 1 83 ? 1.463 -7.344 7.526 1.00 95.38 83 GLN A C 1
ATOM 646 O O . GLN A 1 83 ? 1.428 -7.914 6.432 1.00 95.38 83 GLN A O 1
ATOM 651 N N . GLU A 1 84 ? 0.372 -7.121 8.266 1.00 95.19 84 GLU A N 1
ATOM 652 C CA . GLU A 1 84 ? -0.991 -7.462 7.839 1.00 95.19 84 GLU A CA 1
ATOM 653 C C . GLU A 1 84 ? -1.389 -6.725 6.551 1.00 95.19 84 GLU A C 1
ATOM 655 O O . GLU A 1 84 ? -1.851 -7.357 5.597 1.00 95.19 84 GLU A O 1
ATOM 660 N N . LEU A 1 85 ? -1.134 -5.411 6.463 1.00 96.06 85 LEU A N 1
ATOM 661 C CA . LEU A 1 85 ? -1.419 -4.635 5.247 1.00 96.06 85 LEU A CA 1
ATOM 662 C C . LEU A 1 85 ? -0.640 -5.168 4.034 1.00 96.06 85 LEU A C 1
ATOM 664 O O . LEU A 1 85 ? -1.188 -5.302 2.938 1.00 96.06 85 LEU A O 1
ATOM 668 N N . LYS A 1 86 ? 0.637 -5.511 4.218 1.00 95.25 86 LYS A N 1
ATOM 669 C CA . LYS A 1 86 ? 1.475 -6.070 3.151 1.00 95.25 86 LYS A CA 1
ATOM 670 C C . LYS A 1 86 ? 1.005 -7.458 2.711 1.00 95.25 86 LYS A C 1
ATOM 672 O O . LYS A 1 86 ? 1.068 -7.764 1.514 1.00 95.25 86 LYS A O 1
ATOM 677 N N . ALA A 1 87 ? 0.568 -8.295 3.652 1.00 95.56 87 ALA A N 1
ATOM 678 C CA . ALA A 1 87 ? -0.005 -9.601 3.348 1.00 95.56 87 ALA A CA 1
ATOM 679 C C . ALA A 1 87 ? -1.270 -9.436 2.497 1.00 95.56 87 ALA A C 1
ATOM 681 O O . ALA A 1 87 ? -1.351 -10.022 1.418 1.00 95.56 87 ALA A O 1
ATOM 682 N N . LEU A 1 88 ? -2.168 -8.534 2.906 1.00 95.81 88 LEU A N 1
ATOM 683 C CA . LEU A 1 88 ? -3.384 -8.212 2.162 1.00 95.81 88 LEU A CA 1
ATOM 684 C C . LEU A 1 88 ? -3.077 -7.680 0.754 1.00 95.81 88 LEU A C 1
ATOM 686 O O . LEU A 1 88 ? -3.613 -8.168 -0.235 1.00 95.81 88 LEU A O 1
ATOM 690 N N . LEU A 1 89 ? -2.139 -6.741 0.619 1.00 95.38 89 LEU A N 1
ATOM 691 C CA . LEU A 1 89 ? -1.705 -6.249 -0.695 1.00 95.38 89 LEU A CA 1
ATOM 692 C C . LEU A 1 89 ? -1.162 -7.360 -1.598 1.00 95.38 89 LEU A C 1
ATOM 694 O O . LEU A 1 89 ? -1.288 -7.278 -2.818 1.00 95.38 89 LEU A O 1
ATOM 698 N N . SER A 1 90 ? -0.510 -8.366 -1.016 1.00 94.62 90 SER A N 1
ATOM 699 C CA . SER A 1 90 ? 0.101 -9.470 -1.761 1.00 94.62 90 SER A CA 1
ATOM 700 C C . SER A 1 90 ? -0.903 -10.558 -2.141 1.00 94.62 90 SER A C 1
ATOM 702 O O . SER A 1 90 ? -0.671 -11.256 -3.122 1.00 94.62 90 SER A O 1
ATOM 704 N N . GLU A 1 91 ? -2.013 -10.668 -1.411 1.00 94.94 91 GLU A N 1
ATOM 705 C CA . GLU A 1 91 ? -3.158 -11.519 -1.755 1.00 94.94 91 GLU A CA 1
ATOM 706 C C . GLU A 1 91 ? -3.888 -10.991 -3.004 1.00 94.94 91 GLU A C 1
ATOM 708 O O . GLU A 1 91 ? -4.299 -11.771 -3.860 1.00 94.94 91 GLU A O 1
ATOM 713 N N . HIS A 1 92 ? -3.997 -9.665 -3.147 1.00 93.44 92 HIS A N 1
ATOM 714 C CA . HIS A 1 92 ? -4.715 -9.038 -4.264 1.00 93.44 92 HIS A CA 1
ATOM 715 C C . HIS A 1 92 ? -3.830 -8.708 -5.470 1.00 93.44 92 HIS A C 1
ATOM 717 O O . HIS A 1 92 ? -4.291 -8.770 -6.610 1.00 93.44 92 HIS A O 1
ATOM 723 N N . PHE A 1 93 ? -2.566 -8.337 -5.248 1.00 94.12 93 PHE A N 1
ATOM 724 C CA . PHE A 1 93 ? -1.694 -7.831 -6.305 1.00 94.12 93 PHE A CA 1
ATOM 725 C C . PHE A 1 93 ? -0.292 -8.441 -6.225 1.00 94.12 93 PHE A C 1
ATOM 727 O O . PHE A 1 93 ? 0.351 -8.455 -5.178 1.00 94.12 93 PHE A O 1
ATOM 734 N N . SER A 1 94 ? 0.249 -8.873 -7.363 1.00 90.44 94 SER A N 1
ATOM 735 C CA . SER A 1 94 ? 1.628 -9.373 -7.461 1.00 90.44 94 SER A CA 1
ATOM 736 C C . SER A 1 94 ? 2.641 -8.262 -7.765 1.00 90.44 94 SER A C 1
ATOM 738 O O . SER A 1 94 ? 3.760 -8.274 -7.254 1.00 90.44 94 SER A O 1
ATOM 740 N N . LEU A 1 95 ? 2.243 -7.264 -8.559 1.00 89.44 95 LEU A N 1
ATOM 741 C CA . LEU A 1 95 ? 3.116 -6.196 -9.049 1.00 89.44 95 LEU A CA 1
ATOM 742 C C . LEU A 1 95 ? 3.171 -5.003 -8.089 1.00 89.44 95 LEU A C 1
ATOM 744 O O . LEU A 1 95 ? 2.136 -4.473 -7.685 1.00 89.44 95 LEU A O 1
ATOM 748 N N . GLY A 1 96 ? 4.384 -4.508 -7.812 1.00 90.50 96 GLY A N 1
ATOM 749 C CA . GLY A 1 96 ? 4.610 -3.345 -6.940 1.00 90.50 96 GLY A CA 1
ATOM 750 C C . GLY A 1 96 ? 3.862 -2.087 -7.390 1.00 90.50 96 GLY A C 1
ATOM 751 O O . GLY A 1 96 ? 3.288 -1.386 -6.561 1.00 90.50 96 GLY A O 1
ATOM 752 N N . LYS A 1 97 ? 3.766 -1.853 -8.706 1.00 91.31 97 LYS A N 1
ATOM 753 C CA . LYS A 1 97 ? 2.988 -0.740 -9.272 1.00 91.31 97 LYS A CA 1
ATOM 754 C C . LYS A 1 97 ? 1.490 -0.857 -8.967 1.00 91.31 97 LYS A C 1
ATOM 756 O O . LYS A 1 97 ? 0.857 0.145 -8.666 1.00 91.31 97 LYS A O 1
ATOM 761 N N . HIS A 1 98 ? 0.912 -2.057 -9.033 1.00 93.56 98 HIS A N 1
ATOM 762 C CA . HIS A 1 98 ? -0.510 -2.247 -8.724 1.00 93.56 98 HIS A CA 1
ATOM 763 C C . HIS A 1 98 ? -0.785 -2.103 -7.227 1.00 93.56 98 HIS A C 1
ATOM 765 O O . HIS A 1 98 ? -1.772 -1.476 -6.865 1.00 93.56 98 HIS A O 1
ATOM 771 N N . LYS A 1 99 ? 0.121 -2.586 -6.365 1.00 95.06 99 LYS A N 1
ATOM 772 C CA . LYS A 1 99 ? 0.044 -2.347 -4.914 1.00 95.06 99 LYS A CA 1
ATOM 773 C C . LYS A 1 99 ? 0.042 -0.852 -4.592 1.00 95.06 99 LYS A C 1
ATOM 775 O O . LYS A 1 99 ? -0.775 -0.394 -3.805 1.00 95.06 99 LYS A O 1
ATOM 780 N N . GLU A 1 100 ? 0.914 -0.087 -5.245 1.00 94.94 100 GLU A N 1
ATOM 781 C CA . GLU A 1 100 ? 0.968 1.368 -5.096 1.00 94.94 100 GLU A CA 1
ATOM 782 C C . GLU A 1 100 ? -0.354 2.034 -5.514 1.00 94.94 100 GLU A C 1
ATOM 784 O O . GLU A 1 100 ? -0.914 2.817 -4.752 1.00 94.94 100 GLU A O 1
ATOM 789 N N . GLN A 1 101 ? -0.895 1.676 -6.684 1.00 94.56 101 GLN A N 1
ATOM 790 C CA . GLN A 1 101 ? -2.183 2.200 -7.156 1.00 94.56 101 GLN A CA 1
ATOM 791 C C . GLN A 1 101 ? -3.346 1.826 -6.226 1.00 94.56 101 GLN A C 1
ATOM 793 O O . GLN A 1 101 ? -4.188 2.673 -5.942 1.00 94.56 101 GLN A O 1
ATOM 798 N N . ALA A 1 102 ? -3.362 0.603 -5.690 1.00 95.06 102 ALA A N 1
ATOM 799 C CA . ALA A 1 102 ? -4.379 0.157 -4.741 1.00 95.06 102 ALA A CA 1
ATOM 800 C C . ALA A 1 102 ? -4.367 0.976 -3.445 1.00 95.06 102 ALA A C 1
ATOM 802 O O . ALA A 1 102 ? -5.427 1.351 -2.937 1.00 95.06 102 ALA A O 1
ATOM 803 N N . LEU A 1 103 ? -3.177 1.303 -2.929 1.00 96.06 103 LEU A N 1
ATOM 804 C CA . LEU A 1 103 ? -3.038 2.163 -1.755 1.00 96.06 103 LEU A CA 1
ATOM 805 C C . LEU A 1 103 ? -3.460 3.603 -2.046 1.00 96.06 103 LEU A C 1
ATOM 80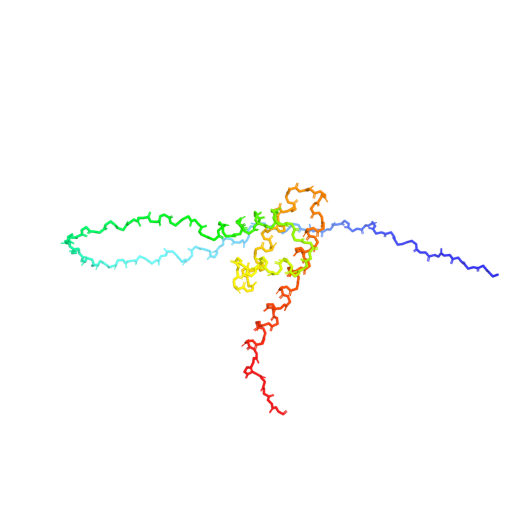7 O O . LEU A 1 103 ? -4.142 4.195 -1.217 1.00 96.06 103 LEU A O 1
ATOM 811 N N . ILE A 1 104 ? -3.124 4.153 -3.218 1.00 95.31 104 ILE A N 1
ATOM 812 C CA . ILE A 1 104 ? -3.582 5.491 -3.632 1.00 95.31 104 ILE A CA 1
ATOM 813 C C . ILE A 1 104 ? -5.112 5.529 -3.712 1.00 95.31 104 ILE A C 1
ATOM 815 O O . ILE A 1 104 ? -5.736 6.438 -3.160 1.00 95.31 104 ILE A O 1
ATOM 819 N N . HIS A 1 105 ? -5.710 4.533 -4.370 1.00 94.69 105 HIS A N 1
ATOM 820 C CA . HIS A 1 105 ? -7.158 4.408 -4.508 1.00 94.69 105 HIS A CA 1
ATOM 821 C C . HIS A 1 105 ? -7.838 4.342 -3.137 1.00 94.69 105 HIS A C 1
ATOM 823 O O . HIS A 1 105 ? -8.747 5.117 -2.840 1.00 94.69 105 HIS A O 1
ATOM 829 N N . SER A 1 106 ? -7.319 3.481 -2.260 1.00 93.69 106 SER A N 1
ATOM 830 C CA . SER A 1 106 ? -7.847 3.311 -0.908 1.00 93.69 106 SER A CA 1
ATOM 831 C C . SER A 1 106 ? -7.695 4.578 -0.075 1.00 93.69 106 SER A C 1
ATOM 833 O O . SER A 1 106 ? -8.644 5.006 0.568 1.00 93.69 106 SER A O 1
ATOM 835 N N . LEU A 1 107 ? -6.537 5.239 -0.133 1.00 94.25 107 LEU A N 1
ATOM 836 C CA . LEU A 1 107 ? -6.287 6.486 0.586 1.00 94.25 107 LEU A CA 1
ATOM 837 C C . LEU A 1 107 ? -7.251 7.597 0.155 1.00 94.25 107 LEU A C 1
ATOM 839 O O . LEU A 1 107 ? -7.722 8.358 0.999 1.00 94.25 107 LEU A O 1
ATOM 843 N N . LYS A 1 108 ? -7.558 7.692 -1.143 1.00 93.81 108 LYS A N 1
ATOM 844 C CA . LYS A 1 108 ? -8.541 8.650 -1.663 1.00 93.81 108 LYS A CA 1
ATOM 845 C C . LYS A 1 108 ? -9.936 8.364 -1.101 1.00 93.81 108 LYS A C 1
ATOM 847 O O . LYS A 1 108 ? -10.565 9.279 -0.578 1.00 93.81 108 LYS A O 1
ATOM 852 N N . ALA A 1 109 ? -10.370 7.106 -1.141 1.00 92.19 109 ALA A N 1
ATOM 853 C CA . ALA A 1 109 ? -11.680 6.702 -0.634 1.00 92.19 109 ALA A CA 1
ATOM 854 C C . ALA A 1 109 ? -11.815 6.882 0.892 1.00 92.19 109 ALA A C 1
ATOM 856 O O . ALA A 1 109 ? -12.858 7.316 1.376 1.00 92.19 109 ALA A O 1
ATOM 857 N N . LEU A 1 110 ? -10.756 6.595 1.657 1.00 91.44 110 LEU A N 1
ATOM 858 C CA . LEU A 1 110 ? -10.714 6.823 3.108 1.00 91.44 110 LEU A CA 1
ATOM 859 C C . LEU A 1 110 ? -10.829 8.319 3.444 1.00 91.44 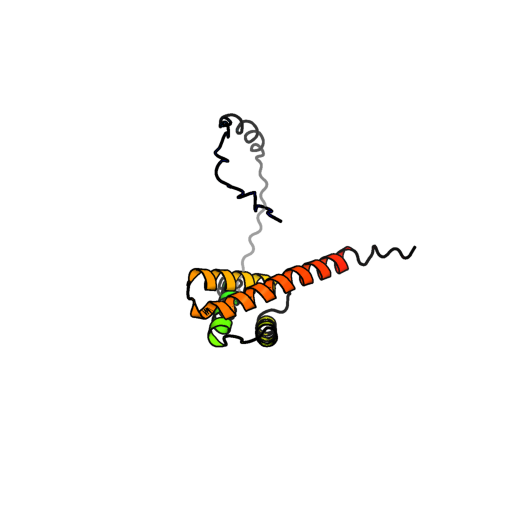110 LEU A C 1
ATOM 861 O O . LEU A 1 110 ? -11.578 8.698 4.342 1.00 91.44 110 LEU A O 1
ATOM 865 N N . LYS A 1 111 ? -10.132 9.179 2.689 1.00 91.19 111 LYS A N 1
ATOM 866 C CA . LYS A 1 111 ? -10.202 10.640 2.855 1.00 91.19 111 LYS A CA 1
ATOM 867 C C . LYS A 1 111 ? -11.582 11.202 2.531 1.00 91.19 111 LYS A C 1
ATOM 869 O O . LYS A 1 111 ? -12.044 12.094 3.233 1.00 91.19 111 LYS A O 1
ATOM 874 N N . GLU A 1 112 ? -12.232 10.685 1.493 1.00 90.81 112 GLU A N 1
ATOM 875 C CA . GLU A 1 112 ? -13.569 11.122 1.076 1.00 90.81 112 GLU A CA 1
ATOM 876 C C . GLU A 1 112 ? -14.642 10.800 2.123 1.00 90.81 112 GLU A C 1
ATOM 878 O O . GLU A 1 112 ? -15.549 11.599 2.343 1.00 90.81 112 GLU A O 1
ATOM 883 N N . LYS A 1 113 ? -14.505 9.671 2.832 1.00 85.75 113 LYS A N 1
ATOM 884 C CA . LYS A 1 113 ? -15.427 9.292 3.913 1.00 85.75 113 LYS A CA 1
ATOM 885 C C . LYS A 1 113 ? -15.312 10.177 5.159 1.00 85.75 113 LYS A C 1
ATOM 887 O O . LYS A 1 113 ? -16.274 10.254 5.914 1.00 85.75 113 LYS A O 1
ATOM 892 N N . GLY A 1 114 ? -14.168 10.828 5.385 1.00 79.81 114 GLY A N 1
ATOM 893 C CA . GLY A 1 114 ? -13.992 11.811 6.463 1.00 79.81 114 GLY A CA 1
ATOM 894 C C . GLY A 1 114 ? -14.168 11.271 7.890 1.00 79.81 114 GLY A C 1
ATOM 895 O O . GLY A 1 114 ? -14.425 12.051 8.803 1.00 79.81 114 GLY A O 1
ATOM 896 N N . ASP A 1 115 ? -14.048 9.956 8.096 1.00 85.75 115 ASP A N 1
ATOM 897 C CA . ASP A 1 115 ? -14.285 9.312 9.390 1.00 85.75 115 ASP A CA 1
ATOM 898 C C . ASP A 1 115 ? -13.024 9.358 10.281 1.00 85.75 115 ASP A C 1
ATOM 900 O O . ASP A 1 115 ? -12.013 8.721 9.954 1.00 85.75 115 ASP A O 1
ATOM 904 N N . PRO A 1 116 ? -13.052 10.065 11.428 1.00 78.81 116 PRO A N 1
ATOM 905 C CA . PRO A 1 116 ? -11.910 10.145 12.335 1.00 78.81 116 PRO A CA 1
ATOM 906 C C . PRO A 1 116 ? -11.522 8.785 12.938 1.00 78.81 116 PRO A C 1
ATOM 908 O O . PRO A 1 116 ? -10.363 8.607 13.320 1.00 78.81 116 PRO A O 1
ATOM 911 N N . GLY A 1 117 ? -12.431 7.802 12.976 1.00 84.06 117 GLY A N 1
ATOM 912 C CA . GLY A 1 117 ? -12.127 6.438 13.425 1.00 84.06 117 GLY A CA 1
ATOM 913 C C . GLY A 1 117 ? -11.143 5.696 12.512 1.00 84.06 117 GLY A C 1
ATOM 914 O O . GLY A 1 117 ? -10.472 4.761 12.949 1.00 84.06 117 GLY A O 1
ATOM 915 N N . GLN A 1 118 ? -10.995 6.142 11.262 1.00 86.69 118 GLN A N 1
ATOM 916 C CA . GLN A 1 118 ? -10.114 5.533 10.261 1.00 86.69 118 GLN A CA 1
ATOM 917 C C . GLN A 1 118 ? -8.736 6.205 10.193 1.00 86.69 118 GLN A C 1
ATOM 919 O O . GLN A 1 118 ? -7.888 5.778 9.409 1.00 86.69 118 GLN A O 1
ATOM 924 N N . ALA A 1 119 ? -8.469 7.219 11.024 1.00 89.38 119 ALA A N 1
ATOM 925 C CA . ALA A 1 119 ? -7.189 7.926 11.033 1.00 89.38 119 ALA A CA 1
ATOM 926 C C . ALA A 1 119 ? -5.962 7.001 11.213 1.00 89.38 119 ALA A C 1
ATOM 928 O O . ALA A 1 119 ? -4.997 7.171 10.463 1.00 89.38 119 ALA A O 1
ATOM 929 N N . PRO A 1 120 ? -5.977 5.984 12.105 1.00 91.12 120 PRO A N 1
ATOM 930 C CA . PRO A 1 120 ? -4.850 5.057 12.237 1.00 91.12 120 PRO A CA 1
ATOM 931 C C . PRO A 1 120 ? -4.620 4.210 10.977 1.00 91.12 120 PRO A C 1
ATOM 933 O O . PRO A 1 120 ? -3.481 3.999 10.564 1.00 91.12 120 PRO A O 1
ATOM 936 N N . LEU A 1 121 ? -5.703 3.762 10.332 1.00 93.00 121 LEU A N 1
ATOM 937 C CA . LEU A 1 121 ? -5.638 3.002 9.083 1.00 93.00 121 LEU A CA 1
ATOM 938 C C . LEU A 1 121 ? -5.108 3.874 7.939 1.00 93.00 121 LEU A C 1
ATOM 940 O O . LEU A 1 121 ? -4.281 3.430 7.147 1.00 93.00 121 LEU A O 1
ATOM 944 N N . MET A 1 122 ? -5.553 5.128 7.873 1.00 94.06 122 MET A N 1
ATOM 945 C CA . MET A 1 122 ? -5.110 6.089 6.870 1.00 94.06 122 MET A CA 1
ATOM 946 C C . MET A 1 122 ? -3.608 6.383 6.989 1.00 94.06 122 MET A C 1
ATOM 948 O O . MET A 1 122 ? -2.906 6.378 5.977 1.00 94.06 122 MET A O 1
ATOM 952 N N . ASP A 1 123 ? -3.105 6.579 8.212 1.00 94.75 123 ASP A N 1
ATOM 953 C CA . ASP A 1 123 ? -1.673 6.761 8.482 1.00 94.75 123 ASP A CA 1
ATOM 954 C C . ASP A 1 123 ? -0.861 5.516 8.084 1.00 94.75 123 ASP A C 1
ATOM 956 O O . ASP A 1 123 ? 0.179 5.623 7.429 1.00 94.75 123 ASP A O 1
ATOM 960 N N . LEU A 1 124 ? -1.371 4.319 8.389 1.00 95.81 124 LEU A N 1
ATOM 961 C CA . LEU A 1 124 ? -0.739 3.059 7.998 1.00 95.81 124 LEU A CA 1
ATOM 962 C C . LEU A 1 124 ? -0.644 2.905 6.470 1.00 95.81 124 LEU A C 1
ATOM 964 O O . LEU A 1 124 ? 0.432 2.609 5.939 1.00 95.81 124 LEU A O 1
ATOM 968 N N . VAL A 1 125 ? -1.749 3.148 5.760 1.00 95.69 125 VAL A N 1
ATOM 969 C CA . VAL A 1 125 ? -1.825 3.106 4.288 1.00 95.69 125 VAL A CA 1
ATOM 970 C C . VAL A 1 125 ? -0.875 4.131 3.667 1.00 95.69 125 VAL A C 1
ATOM 972 O O . VAL A 1 125 ? -0.156 3.809 2.718 1.00 95.69 125 VAL A O 1
ATOM 975 N N . GLN A 1 126 ? -0.820 5.346 4.217 1.00 96.38 126 GLN A N 1
ATOM 976 C CA . GLN A 1 126 ? 0.067 6.405 3.738 1.00 96.38 126 GLN A CA 1
ATOM 977 C C . GLN A 1 126 ? 1.549 6.045 3.922 1.00 96.38 126 GLN A C 1
ATOM 979 O O . GLN A 1 126 ? 2.347 6.247 3.002 1.00 96.38 126 GLN A O 1
ATOM 984 N N . LYS A 1 127 ? 1.923 5.484 5.076 1.00 95.81 127 LYS A N 1
ATOM 985 C CA . LYS A 1 127 ? 3.298 5.033 5.345 1.00 95.81 127 LYS A CA 1
ATOM 986 C C . LYS A 1 127 ? 3.729 3.919 4.395 1.00 95.81 127 LYS A C 1
ATOM 988 O O . LYS A 1 127 ? 4.824 3.989 3.834 1.00 95.81 127 LYS A O 1
ATOM 993 N N . GLU A 1 128 ? 2.879 2.915 4.180 1.00 95.31 128 GLU A N 1
ATOM 994 C CA . GLU A 1 128 ? 3.206 1.815 3.265 1.00 95.31 128 GLU A CA 1
ATOM 995 C C . GLU A 1 128 ? 3.294 2.289 1.812 1.00 95.31 128 GLU A C 1
ATOM 997 O O . GLU A 1 128 ? 4.185 1.866 1.074 1.00 95.31 128 GLU A O 1
ATOM 1002 N N . TRP A 1 129 ? 2.431 3.222 1.406 1.00 95.94 129 TRP A N 1
ATOM 1003 C CA . TRP A 1 129 ? 2.511 3.822 0.078 1.00 95.94 129 TRP A CA 1
ATOM 1004 C C . TRP A 1 129 ? 3.850 4.539 -0.145 1.00 95.94 129 TRP A C 1
ATOM 1006 O O . TRP A 1 129 ? 4.512 4.296 -1.157 1.00 95.94 129 TRP A O 1
ATOM 1016 N N . GLY A 1 130 ? 4.304 5.339 0.827 1.00 94.50 130 GLY A N 1
ATOM 1017 C CA . GLY A 1 130 ? 5.619 5.986 0.777 1.00 94.50 130 GLY A CA 1
ATOM 1018 C C . GLY A 1 130 ? 6.773 4.985 0.651 1.00 94.50 130 GLY A C 1
ATOM 1019 O O . GLY A 1 130 ? 7.684 5.179 -0.158 1.00 94.50 130 GLY A O 1
ATOM 1020 N N . PHE A 1 131 ? 6.703 3.869 1.383 1.00 93.81 131 PHE A N 1
ATOM 1021 C CA . PHE A 1 131 ? 7.690 2.792 1.284 1.00 93.81 131 PHE A CA 1
ATOM 1022 C C . PHE A 1 131 ? 7.714 2.139 -0.110 1.00 93.81 131 PHE A C 1
ATOM 1024 O O . PHE A 1 131 ? 8.790 1.877 -0.665 1.00 93.81 131 PHE A O 1
ATOM 1031 N N . LEU A 1 132 ? 6.542 1.882 -0.701 1.00 93.31 132 LEU A N 1
ATOM 1032 C CA . LEU A 1 132 ? 6.446 1.270 -2.027 1.00 93.31 132 LEU A CA 1
ATOM 1033 C C . LEU A 1 132 ? 6.950 2.189 -3.137 1.00 93.31 132 LEU A C 1
ATOM 1035 O O . LEU A 1 132 ? 7.631 1.692 -4.030 1.00 93.31 132 LEU A O 1
ATOM 1039 N N . ILE A 1 133 ? 6.699 3.499 -3.067 1.00 92.69 133 ILE A N 1
ATOM 1040 C CA . ILE A 1 133 ? 7.259 4.463 -4.029 1.00 92.69 133 ILE A CA 1
ATOM 1041 C C . ILE A 1 133 ? 8.787 4.359 -4.047 1.00 92.69 133 ILE A C 1
ATOM 1043 O O . ILE A 1 133 ? 9.395 4.201 -5.109 1.00 92.69 133 ILE A O 1
ATOM 1047 N N . GLN A 1 134 ? 9.411 4.398 -2.868 1.00 91.44 134 GLN A N 1
ATOM 1048 C CA . GLN A 1 134 ? 10.866 4.335 -2.753 1.00 91.44 134 GLN A CA 1
ATOM 1049 C C . GLN A 1 134 ? 11.418 2.997 -3.265 1.00 91.44 134 GLN A C 1
ATOM 1051 O O . GLN A 1 134 ? 12.393 2.970 -4.018 1.00 91.44 134 GLN A O 1
ATOM 1056 N N . THR A 1 135 ? 10.767 1.889 -2.908 1.00 90.88 135 THR A N 1
ATOM 1057 C CA . THR A 1 135 ? 11.176 0.542 -3.333 1.00 90.88 135 THR A CA 1
ATOM 1058 C C . THR A 1 135 ? 11.019 0.359 -4.845 1.00 90.88 135 THR A C 1
ATOM 1060 O O . THR A 1 135 ? 11.938 -0.120 -5.509 1.00 90.88 135 THR A O 1
ATOM 1063 N N . ASN A 1 136 ? 9.891 0.786 -5.419 1.00 90.25 136 ASN A N 1
ATOM 1064 C CA . ASN A 1 136 ? 9.638 0.719 -6.859 1.00 90.25 136 ASN A CA 1
ATOM 1065 C C . ASN A 1 136 ? 10.659 1.564 -7.637 1.00 90.25 136 ASN A C 1
ATOM 1067 O O . ASN A 1 136 ? 11.169 1.115 -8.666 1.00 90.25 136 ASN A O 1
ATOM 1071 N N . ALA A 1 137 ? 11.001 2.756 -7.135 1.00 91.44 137 ALA A N 1
ATOM 1072 C CA . ALA A 1 137 ? 12.038 3.601 -7.722 1.00 91.44 137 ALA A CA 1
ATOM 1073 C C . ALA A 1 137 ? 13.421 2.932 -7.670 1.00 91.44 137 ALA A C 1
ATOM 1075 O O . ALA A 1 137 ? 14.122 2.899 -8.682 1.00 91.44 137 ALA A O 1
ATOM 1076 N N . MET A 1 138 ? 13.791 2.340 -6.530 1.00 92.19 138 MET A N 1
ATOM 1077 C CA . MET A 1 138 ? 15.053 1.611 -6.371 1.00 92.19 138 MET A CA 1
ATOM 1078 C C . MET A 1 138 ? 15.155 0.428 -7.342 1.00 92.19 138 MET A C 1
ATOM 1080 O O . MET A 1 138 ? 16.161 0.295 -8.036 1.00 92.19 138 MET A O 1
ATOM 1084 N N . ILE A 1 139 ? 14.104 -0.392 -7.446 1.00 89.56 139 ILE A N 1
ATOM 1085 C CA . ILE A 1 139 ? 14.059 -1.533 -8.373 1.00 89.56 139 ILE A CA 1
ATOM 1086 C C . ILE A 1 139 ? 14.166 -1.048 -9.820 1.00 89.56 139 ILE A C 1
ATOM 1088 O O . ILE A 1 139 ? 14.941 -1.601 -10.599 1.00 89.56 139 ILE A O 1
ATOM 1092 N N . LYS A 1 140 ? 13.426 0.005 -10.188 1.00 90.38 140 LYS A N 1
ATOM 1093 C CA . LYS A 1 140 ? 13.491 0.585 -11.534 1.00 90.38 140 LYS A CA 1
ATOM 1094 C C . LYS A 1 140 ? 14.905 1.060 -11.861 1.00 90.38 140 LYS A C 1
ATOM 1096 O O . LYS A 1 140 ? 15.400 0.758 -12.945 1.00 90.38 140 LYS A O 1
ATOM 1101 N N . ASN A 1 141 ? 15.556 1.763 -10.938 1.00 90.25 141 ASN A N 1
ATOM 1102 C CA . ASN A 1 141 ? 16.933 2.219 -11.111 1.00 90.25 141 ASN A CA 1
ATOM 1103 C C . ASN A 1 141 ? 17.891 1.032 -11.254 1.00 90.25 141 ASN A C 1
ATOM 1105 O O . ASN A 1 141 ? 18.690 1.021 -12.182 1.00 90.25 141 ASN A O 1
ATOM 1109 N N . LEU A 1 142 ? 17.766 0.001 -10.414 1.00 89.38 142 LEU A N 1
ATOM 1110 C CA . LEU A 1 142 ? 18.590 -1.203 -10.512 1.00 89.38 142 LEU A CA 1
ATOM 1111 C C . LEU A 1 142 ? 18.438 -1.881 -11.879 1.00 89.38 142 LEU A C 1
ATOM 1113 O O . LEU A 1 142 ? 19.433 -2.178 -12.522 1.00 89.38 142 LEU A O 1
ATOM 1117 N N . VAL A 1 143 ? 17.211 -2.077 -12.364 1.00 86.75 143 VAL A N 1
ATOM 1118 C CA . VAL A 1 143 ? 16.962 -2.693 -13.680 1.00 86.75 143 VAL A CA 1
ATOM 1119 C C . VAL A 1 143 ? 17.487 -1.818 -14.823 1.00 86.75 143 VAL A C 1
ATOM 1121 O O . VAL A 1 143 ? 18.018 -2.334 -15.803 1.00 86.75 143 VAL A O 1
ATOM 1124 N N . THR A 1 144 ? 17.355 -0.4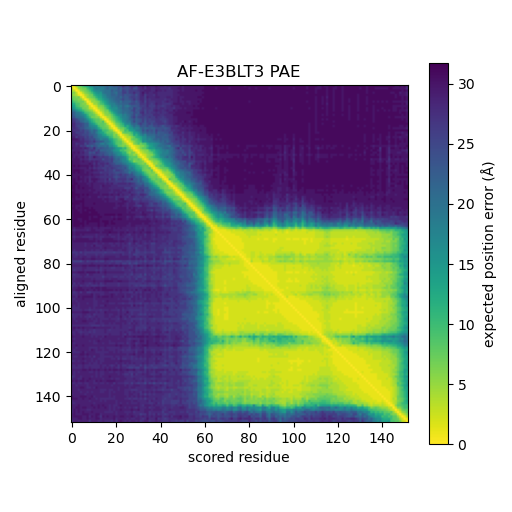96 -14.700 1.00 86.75 144 THR A N 1
ATOM 1125 C CA . THR A 1 144 ? 17.757 0.458 -15.747 1.00 86.75 144 THR A CA 1
ATOM 1126 C C . THR A 1 144 ? 19.270 0.651 -15.803 1.00 86.75 144 THR A C 1
ATOM 1128 O O . THR A 1 144 ? 19.802 0.900 -16.877 1.00 86.75 144 THR A O 1
ATOM 1131 N N . TYR A 1 145 ? 19.973 0.547 -14.675 1.00 83.56 145 TYR A N 1
ATOM 1132 C CA . TYR A 1 145 ? 21.398 0.868 -14.570 1.00 83.56 145 TYR A CA 1
ATOM 1133 C C . TYR A 1 145 ? 22.284 -0.339 -14.220 1.00 83.56 145 TYR A C 1
ATOM 1135 O O . TYR A 1 145 ? 23.496 -0.176 -14.126 1.00 83.56 145 TYR A O 1
ATOM 1143 N N . SER A 1 146 ? 21.733 -1.554 -14.089 1.00 74.31 146 SER A N 1
ATOM 1144 C CA . SER A 1 146 ? 22.499 -2.780 -13.782 1.00 74.31 146 SER A CA 1
ATOM 1145 C C . SER A 1 146 ? 23.627 -3.066 -14.775 1.00 74.31 146 SER A C 1
ATOM 1147 O O . SER A 1 146 ? 24.670 -3.574 -14.385 1.00 74.31 146 SER A O 1
ATOM 1149 N N . HIS A 1 147 ? 23.440 -2.713 -16.047 1.00 67.62 147 HIS A N 1
ATOM 1150 C CA . HIS A 1 147 ? 24.426 -2.888 -17.116 1.00 67.62 147 HIS A CA 1
ATOM 1151 C C . HIS A 1 147 ? 25.452 -1.747 -17.206 1.00 67.62 147 HIS A C 1
ATOM 1153 O O . HIS A 1 147 ? 26.335 -1.798 -18.053 1.00 67.62 147 HIS A O 1
ATOM 1159 N N . LYS A 1 148 ? 25.315 -0.702 -16.377 1.00 61.44 148 LYS A N 1
ATOM 1160 C CA . LYS A 1 148 ? 26.276 0.407 -16.259 1.00 61.44 148 LYS A CA 1
ATOM 1161 C C . LYS A 1 148 ? 27.151 0.297 -15.010 1.00 61.44 148 LYS A C 1
ATOM 1163 O O . LYS A 1 148 ? 27.827 1.261 -14.669 1.00 61.44 148 LYS A O 1
ATOM 1168 N N . LEU A 1 149 ? 27.131 -0.847 -14.321 1.00 60.66 149 LEU A N 1
ATOM 1169 C CA . LEU A 1 149 ? 28.178 -1.201 -13.364 1.00 60.66 149 LEU A CA 1
ATOM 1170 C C . LEU A 1 149 ? 29.454 -1.515 -14.160 1.00 60.66 149 LEU A C 1
ATOM 1172 O O . LEU A 1 149 ? 29.860 -2.670 -14.257 1.00 60.66 149 LEU A O 1
ATOM 1176 N N . ASP A 1 150 ? 30.031 -0.488 -14.787 1.00 60.16 150 ASP A N 1
ATOM 1177 C CA . ASP A 1 150 ? 31.415 -0.529 -15.241 1.00 60.16 150 ASP A CA 1
ATOM 1178 C C . ASP A 1 150 ? 32.263 -0.643 -13.974 1.00 60.16 150 ASP A C 1
ATOM 1180 O O . ASP A 1 150 ? 32.327 0.273 -13.152 1.00 60.16 150 ASP A O 1
ATOM 1184 N N . LEU A 1 151 ? 32.808 -1.837 -13.763 1.00 58.53 151 LEU A N 1
ATOM 1185 C CA . LEU A 1 151 ? 33.866 -2.087 -12.798 1.00 58.53 151 LEU A CA 1
ATOM 1186 C C . LEU A 1 151 ? 35.155 -1.530 -13.417 1.00 58.53 151 LEU A C 1
ATOM 1188 O O . LEU A 1 151 ? 35.880 -2.274 -14.076 1.00 58.53 151 LEU A O 1
ATOM 1192 N N . GLU A 1 152 ? 35.393 -0.226 -13.262 1.00 48.91 152 GLU A N 1
ATOM 1193 C CA . GLU A 1 152 ? 36.739 0.357 -13.390 1.00 48.91 152 GLU A CA 1
ATOM 1194 C C . GLU A 1 152 ? 37.540 0.172 -12.094 1.00 48.91 152 GLU A C 1
ATOM 1196 O O . GLU A 1 152 ? 36.964 0.362 -10.995 1.00 48.91 152 GLU A O 1
#